Protein AF-A0A940BFM6-F1 (afdb_monomer)

Structure (mmCIF, N/CA/C/O backbone):
data_AF-A0A940BFM6-F1
#
_entry.id   AF-A0A940BFM6-F1
#
loop_
_atom_site.group_PDB
_atom_site.id
_atom_site.type_symbol
_atom_site.label_atom_id
_atom_site.label_alt_id
_atom_site.label_comp_id
_atom_site.label_asym_id
_atom_site.label_entity_id
_atom_site.label_seq_id
_atom_site.pdbx_PDB_ins_code
_atom_site.Cartn_x
_atom_site.Cartn_y
_atom_site.Cartn_z
_atom_site.occupancy
_atom_site.B_iso_or_equiv
_atom_site.auth_seq_id
_atom_site.auth_comp_id
_atom_site.auth_asym_id
_atom_site.auth_atom_id
_atom_site.pdbx_PDB_model_num
ATOM 1 N N . ALA A 1 1 ? -15.497 -1.251 -0.427 1.00 89.69 1 ALA A N 1
ATOM 2 C CA . ALA A 1 1 ? -15.121 -2.661 -0.170 1.00 89.69 1 ALA A CA 1
ATOM 3 C C . ALA A 1 1 ? -14.147 -2.803 1.008 1.00 89.69 1 ALA A C 1
ATOM 5 O O . ALA A 1 1 ? -14.422 -3.601 1.893 1.00 89.69 1 ALA A O 1
ATOM 6 N N . LEU A 1 2 ? -13.069 -2.011 1.075 1.00 96.38 2 LEU A N 1
ATOM 7 C CA . LEU A 1 2 ? -12.003 -2.148 2.085 1.00 96.38 2 LEU A CA 1
ATOM 8 C C . LEU A 1 2 ? -12.487 -2.134 3.543 1.00 96.38 2 LEU A C 1
ATOM 10 O O . LEU A 1 2 ? -12.223 -3.081 4.273 1.00 96.38 2 LEU A O 1
ATOM 14 N N . LEU A 1 3 ? -13.300 -1.151 3.945 1.00 96.50 3 LEU A N 1
ATOM 15 C CA . LEU A 1 3 ? -13.842 -1.093 5.314 1.00 96.50 3 LEU A CA 1
ATOM 16 C C . LEU A 1 3 ? -14.676 -2.326 5.699 1.00 96.50 3 LEU A C 1
ATOM 18 O O . LEU A 1 3 ? -14.750 -2.689 6.869 1.00 96.50 3 LEU A O 1
ATOM 22 N N . TYR A 1 4 ? -15.330 -2.969 4.727 1.00 97.94 4 TYR A N 1
ATOM 23 C CA . TYR A 1 4 ? -16.038 -4.222 4.981 1.00 97.94 4 TYR A CA 1
ATOM 24 C C . TYR A 1 4 ? -15.052 -5.369 5.234 1.00 97.94 4 TYR A C 1
ATOM 26 O O . TYR A 1 4 ? -15.261 -6.129 6.173 1.00 97.94 4 TYR A O 1
ATOM 34 N N . LEU A 1 5 ? -13.979 -5.470 4.442 1.00 97.06 5 LEU A N 1
ATOM 35 C CA . LEU A 1 5 ? -12.943 -6.495 4.613 1.00 97.06 5 LEU A CA 1
ATOM 36 C C . LEU A 1 5 ? -12.216 -6.343 5.952 1.00 97.06 5 LEU A C 1
ATOM 38 O O . LEU A 1 5 ? -12.076 -7.332 6.663 1.00 97.06 5 LEU A O 1
ATOM 42 N N . VAL A 1 6 ? -11.864 -5.110 6.329 1.00 96.94 6 VAL A N 1
ATOM 43 C CA . VAL A 1 6 ? -11.296 -4.774 7.646 1.00 96.94 6 VAL A CA 1
ATOM 44 C C . VAL A 1 6 ? -12.165 -5.330 8.766 1.00 96.94 6 VAL A C 1
ATOM 46 O O . VAL A 1 6 ? -11.691 -6.112 9.580 1.00 96.94 6 VAL A O 1
ATOM 49 N N . ARG A 1 7 ? -13.462 -4.994 8.770 1.00 97.44 7 ARG A N 1
ATOM 50 C CA . ARG A 1 7 ? -14.389 -5.465 9.809 1.00 97.44 7 ARG A CA 1
ATOM 51 C C . ARG A 1 7 ? -14.597 -6.974 9.779 1.00 97.44 7 ARG A C 1
ATOM 53 O O . ARG A 1 7 ? -14.719 -7.593 10.825 1.00 97.44 7 ARG A O 1
ATOM 60 N N . LYS A 1 8 ? -14.684 -7.566 8.587 1.00 98.06 8 LYS A N 1
ATOM 61 C CA . LYS A 1 8 ? -14.921 -9.005 8.422 1.00 98.06 8 LYS A CA 1
ATOM 62 C C . LYS A 1 8 ? -13.761 -9.842 8.962 1.00 98.06 8 LYS A C 1
ATOM 64 O O . LYS A 1 8 ? -13.998 -10.941 9.453 1.00 98.06 8 LYS A O 1
ATOM 69 N N . HIS A 1 9 ? -12.538 -9.342 8.823 1.00 97.38 9 HIS A N 1
ATOM 70 C CA . HIS A 1 9 ? -11.315 -10.056 9.175 1.00 97.38 9 HIS A CA 1
ATOM 71 C C . HIS A 1 9 ? -10.640 -9.523 10.445 1.00 97.38 9 HIS A C 1
ATOM 73 O O . HIS A 1 9 ? -9.542 -9.972 10.753 1.00 97.38 9 HIS A O 1
ATOM 79 N N . ASP A 1 10 ? -11.295 -8.607 11.166 1.00 97.44 10 ASP A N 1
ATOM 80 C CA . ASP A 1 10 ? -10.788 -7.973 12.392 1.00 97.44 10 ASP A CA 1
ATOM 81 C C . ASP A 1 10 ? -9.362 -7.416 12.228 1.00 97.44 10 ASP A C 1
ATOM 83 O O . ASP A 1 10 ? -8.461 -7.644 13.032 1.00 97.44 10 ASP A O 1
ATOM 87 N N . LEU A 1 11 ? -9.139 -6.730 11.104 1.00 96.38 11 LEU A N 1
ATOM 88 C CA . LEU A 1 11 ? -7.844 -6.145 10.775 1.00 96.38 11 LEU A CA 1
ATOM 89 C C . LEU A 1 11 ? -7.727 -4.742 11.370 1.00 96.38 11 LEU A C 1
ATOM 91 O O . LEU A 1 11 ? -8.692 -3.981 11.372 1.00 96.38 11 LEU A O 1
ATOM 95 N N . ASP A 1 12 ? -6.520 -4.367 11.785 1.00 95.94 12 ASP A N 1
ATOM 96 C CA . ASP A 1 12 ? -6.172 -2.975 12.067 1.00 95.94 12 ASP A CA 1
ATOM 97 C C . ASP A 1 12 ? -5.789 -2.276 10.748 1.00 95.94 12 ASP A C 1
ATOM 99 O O . ASP A 1 12 ? -4.774 -2.654 10.149 1.00 95.94 12 ASP A O 1
ATOM 103 N N . PRO A 1 13 ? -6.552 -1.269 10.274 1.00 95.00 13 PRO A N 1
ATOM 104 C CA . PRO A 1 13 ? -6.227 -0.533 9.054 1.00 95.00 13 PRO A CA 1
ATOM 105 C C . PRO A 1 13 ? -4.817 0.055 9.059 1.00 95.00 13 PRO A C 1
ATOM 107 O O . PRO A 1 13 ? -4.160 0.027 8.023 1.00 95.00 13 PRO A O 1
ATOM 110 N N . LYS A 1 14 ? -4.309 0.486 10.223 1.00 94.56 14 LYS A N 1
ATOM 111 C CA . LYS A 1 14 ? -2.965 1.074 10.342 1.00 94.56 14 LYS A CA 1
ATOM 112 C C . LYS A 1 14 ? -1.845 0.074 10.069 1.00 94.56 14 LYS A C 1
ATOM 114 O O . LYS A 1 14 ? -0.718 0.468 9.781 1.00 94.56 14 LYS A O 1
ATOM 119 N N . ARG A 1 15 ? -2.161 -1.221 10.150 1.00 92.56 15 ARG A N 1
ATOM 120 C CA . ARG A 1 15 ? -1.269 -2.345 9.837 1.00 92.56 15 ARG A CA 1
ATOM 121 C C . ARG A 1 15 ? -1.586 -2.987 8.485 1.00 92.56 15 ARG A C 1
ATOM 123 O O . ARG A 1 15 ? -1.073 -4.063 8.188 1.00 92.56 15 ARG A O 1
ATOM 130 N N . CYS A 1 16 ? -2.450 -2.364 7.687 1.00 94.38 16 CYS A N 1
ATOM 131 C CA . CYS A 1 16 ? -2.808 -2.818 6.351 1.00 94.38 16 CYS A CA 1
ATOM 132 C C . CYS A 1 16 ? -2.190 -1.910 5.285 1.00 94.38 16 CYS A C 1
ATOM 134 O O . CYS A 1 16 ? -2.032 -0.704 5.476 1.00 94.38 16 CYS A O 1
ATOM 136 N N . ILE A 1 17 ? -1.925 -2.498 4.120 1.00 94.81 17 ILE A N 1
ATOM 137 C CA . ILE A 1 17 ? -1.545 -1.781 2.906 1.00 94.81 17 ILE A CA 1
ATOM 138 C C . ILE 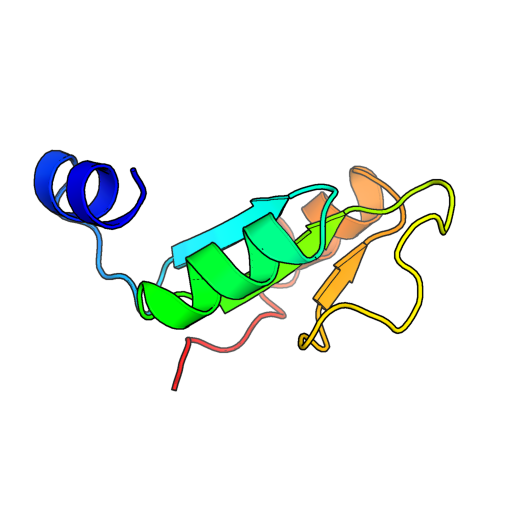A 1 17 ? -2.469 -2.196 1.759 1.00 94.81 17 ILE A C 1
ATOM 140 O O . ILE A 1 17 ? -2.713 -3.384 1.545 1.00 94.81 17 ILE A O 1
ATOM 144 N N . MET A 1 18 ? -3.001 -1.219 1.028 1.00 96.50 18 MET A N 1
ATOM 145 C CA . MET A 1 18 ? -3.709 -1.441 -0.229 1.00 96.50 18 MET A CA 1
ATOM 146 C C . MET A 1 18 ? -2.706 -1.391 -1.379 1.00 96.50 18 MET A C 1
ATOM 148 O O . MET A 1 18 ? -2.065 -0.364 -1.586 1.00 96.50 18 MET A O 1
ATOM 152 N N . VAL A 1 19 ? -2.588 -2.482 -2.132 1.00 95.88 19 VAL A N 1
ATOM 153 C CA . VAL A 1 19 ? -1.769 -2.555 -3.350 1.00 95.88 19 VAL A CA 1
ATOM 154 C C . VAL A 1 19 ? -2.709 -2.601 -4.551 1.00 95.88 19 VAL A C 1
ATOM 156 O O . VAL A 1 19 ? -3.610 -3.441 -4.585 1.00 95.88 19 VAL A O 1
ATOM 159 N N . GLY A 1 20 ? -2.502 -1.726 -5.532 1.00 95.81 20 GLY A N 1
ATOM 160 C CA . GLY A 1 20 ? -3.268 -1.727 -6.779 1.00 95.81 20 GLY A CA 1
ATOM 161 C C . GLY A 1 20 ? -2.504 -1.090 -7.932 1.00 95.81 20 GLY A C 1
ATOM 162 O O . GLY A 1 20 ? -1.478 -0.445 -7.719 1.00 95.81 20 GLY A O 1
ATOM 163 N N . ASP A 1 21 ? -2.992 -1.291 -9.152 1.00 95.94 21 ASP A N 1
ATOM 164 C CA . ASP A 1 21 ? -2.380 -0.798 -10.392 1.00 95.94 21 ASP A CA 1
ATOM 165 C C . ASP A 1 21 ? -2.868 0.598 -10.795 1.00 95.94 21 ASP A C 1
ATOM 167 O O . ASP A 1 21 ? -2.371 1.195 -11.750 1.00 95.94 21 ASP A O 1
ATOM 171 N N . ARG A 1 22 ? -3.840 1.148 -10.060 1.00 96.25 22 ARG A N 1
ATOM 172 C CA . ARG A 1 22 ? -4.429 2.457 -10.342 1.00 96.25 22 ARG A CA 1
ATOM 173 C C . ARG A 1 22 ? -4.268 3.404 -9.168 1.00 96.25 22 ARG A C 1
ATOM 175 O O . ARG A 1 22 ? -4.328 3.015 -8.004 1.00 96.25 22 ARG A O 1
ATOM 182 N N . VAL A 1 23 ? -4.208 4.697 -9.483 1.00 97.06 23 VAL A N 1
ATOM 183 C CA . VAL A 1 23 ? -4.245 5.781 -8.484 1.00 97.06 2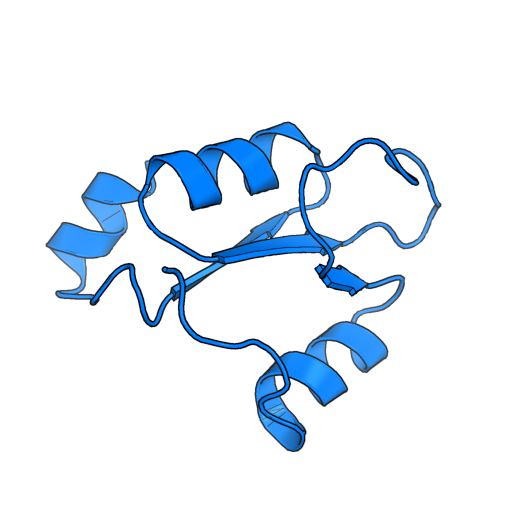3 VAL A CA 1
ATOM 184 C C . VAL A 1 23 ? -5.452 5.644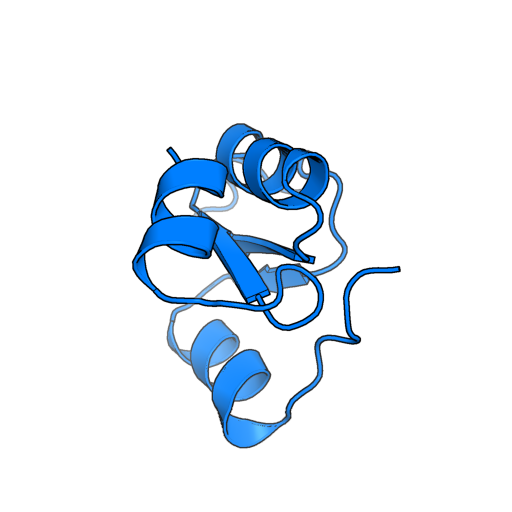 -7.547 1.00 97.06 23 VAL A C 1
ATOM 186 O O . VAL A 1 23 ? -5.313 5.806 -6.338 1.00 97.06 23 VAL A O 1
ATOM 189 N N . LEU A 1 24 ? -6.615 5.261 -8.088 1.00 97.12 24 LEU A N 1
ATOM 190 C CA . LEU A 1 24 ? -7.845 5.093 -7.311 1.00 97.12 24 LEU A CA 1
ATOM 191 C C . 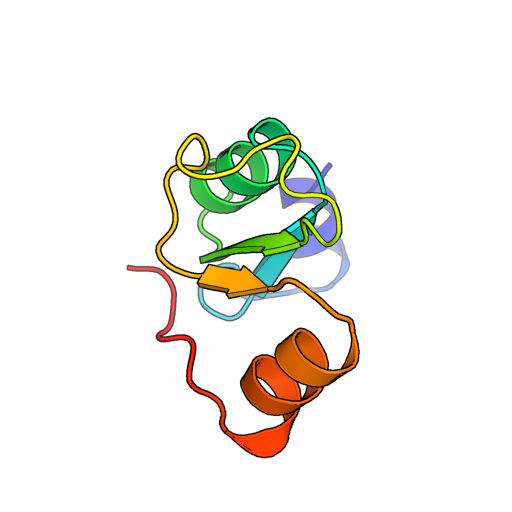LEU A 1 24 ? -7.725 4.012 -6.223 1.00 97.12 24 LEU A C 1
ATOM 193 O O . LEU A 1 24 ? -8.346 4.143 -5.170 1.00 97.12 24 LEU A O 1
ATOM 197 N N . ASP A 1 25 ? -6.937 2.958 -6.448 1.00 97.00 25 ASP A N 1
ATOM 198 C CA . ASP A 1 25 ? -6.732 1.910 -5.445 1.00 97.00 25 ASP A CA 1
ATOM 199 C C . ASP A 1 25 ? -5.924 2.443 -4.260 1.00 97.00 25 ASP A C 1
ATOM 201 O O . ASP A 1 25 ? -6.286 2.218 -3.104 1.00 97.00 25 ASP A O 1
ATOM 205 N N . VAL A 1 26 ? -4.878 3.223 -4.548 1.00 96.88 26 VAL A N 1
ATOM 206 C CA . VAL A 1 26 ? -4.063 3.907 -3.535 1.00 96.88 26 VAL A CA 1
ATOM 207 C C . VAL A 1 26 ? -4.928 4.865 -2.718 1.00 96.88 26 VAL A C 1
ATOM 209 O O . VAL A 1 26 ? -4.943 4.786 -1.491 1.00 96.88 26 VAL A O 1
ATOM 212 N N . GLU A 1 27 ? -5.704 5.724 -3.381 1.00 97.56 27 GLU A N 1
ATOM 213 C CA . GLU A 1 27 ? -6.610 6.666 -2.714 1.00 97.56 27 GLU A CA 1
ATOM 214 C C . GLU A 1 27 ? -7.667 5.951 -1.867 1.00 97.56 27 GLU A C 1
ATOM 216 O O . GLU A 1 27 ? -7.974 6.384 -0.756 1.00 97.56 27 GLU A O 1
ATOM 221 N N . ALA A 1 28 ? -8.221 4.837 -2.353 1.00 97.69 28 ALA A N 1
ATOM 222 C CA . ALA A 1 28 ? -9.172 4.038 -1.590 1.00 97.69 28 ALA A CA 1
ATOM 223 C C . ALA A 1 28 ? -8.539 3.456 -0.315 1.00 97.69 28 ALA A C 1
ATOM 225 O O . ALA A 1 28 ? -9.197 3.453 0.728 1.00 97.69 28 ALA A O 1
ATOM 226 N N . GLY A 1 29 ? -7.286 2.994 -0.387 1.00 97.00 29 GLY A N 1
ATOM 227 C CA . GLY A 1 29 ? -6.506 2.542 0.768 1.00 97.00 29 GLY A CA 1
ATOM 228 C C . GLY A 1 29 ? -6.308 3.644 1.804 1.00 97.00 29 GLY A C 1
ATOM 229 O O . GLY A 1 29 ? -6.700 3.480 2.960 1.00 97.00 29 GLY A O 1
ATOM 230 N N . LEU A 1 30 ? -5.797 4.796 1.364 1.00 96.69 30 LEU A N 1
ATOM 231 C CA . LEU A 1 30 ? -5.573 5.964 2.222 1.00 96.69 30 LEU A CA 1
ATOM 232 C C . LEU A 1 30 ? -6.873 6.429 2.895 1.00 96.69 30 LEU A C 1
ATOM 234 O O . LEU A 1 30 ? -6.927 6.595 4.111 1.00 96.69 30 LEU A O 1
ATOM 238 N N . ASN A 1 31 ? -7.965 6.538 2.133 1.00 96.94 31 ASN A N 1
ATOM 239 C CA . ASN A 1 31 ? -9.282 6.916 2.659 1.00 96.94 31 ASN A CA 1
ATOM 240 C C . ASN A 1 31 ? -9.865 5.887 3.645 1.00 96.94 31 ASN A C 1
ATOM 242 O O . ASN A 1 31 ? -10.749 6.220 4.436 1.00 96.94 31 ASN A O 1
ATOM 246 N N . ALA A 1 32 ? -9.403 4.634 3.602 1.00 97.00 32 ALA A N 1
ATOM 247 C CA . ALA A 1 32 ? -9.774 3.592 4.556 1.00 97.00 32 ALA A CA 1
ATOM 248 C C . ALA A 1 32 ? -8.878 3.565 5.811 1.00 97.00 32 ALA A C 1
ATOM 250 O O . ALA A 1 32 ? -9.095 2.712 6.673 1.00 97.00 32 ALA A O 1
ATOM 251 N N . GLY A 1 33 ? -7.906 4.479 5.925 1.00 96.00 33 GLY A N 1
ATOM 252 C CA . GLY A 1 33 ? -6.940 4.532 7.026 1.00 96.00 33 GLY A CA 1
ATOM 253 C C . GLY A 1 33 ? -5.810 3.506 6.905 1.00 96.00 33 GLY A C 1
ATOM 254 O O . GLY A 1 33 ? -5.257 3.098 7.921 1.00 96.00 33 GLY A O 1
ATOM 255 N N . MET A 1 34 ? -5.521 3.048 5.683 1.00 96.19 34 MET A N 1
ATOM 256 C CA . MET A 1 34 ? -4.432 2.121 5.361 1.00 96.19 34 MET A CA 1
ATOM 257 C C . MET A 1 34 ? -3.282 2.857 4.673 1.00 96.19 34 MET A C 1
ATOM 259 O O . MET A 1 34 ? -3.478 3.934 4.112 1.00 96.19 34 MET A O 1
ATOM 263 N N . CYS A 1 35 ? -2.110 2.226 4.601 1.00 95.69 35 CYS A N 1
ATOM 264 C CA . CYS A 1 35 ? -1.109 2.623 3.613 1.00 95.69 35 CYS A CA 1
ATOM 265 C C . CYS A 1 35 ? -1.613 2.293 2.197 1.00 95.69 35 CYS A C 1
ATOM 267 O O . CYS A 1 35 ? -2.414 1.375 2.003 1.00 95.69 35 CYS A O 1
ATOM 269 N N . GLY A 1 36 ? -1.127 3.016 1.191 1.00 95.25 36 GLY A N 1
ATOM 270 C CA . GLY A 1 36 ? -1.415 2.740 -0.217 1.00 95.25 36 GLY A CA 1
ATOM 271 C C . GLY A 1 36 ? -0.124 2.545 -1.000 1.00 95.25 36 GLY A C 1
ATOM 272 O O . GLY A 1 36 ? 0.817 3.304 -0.805 1.00 95.25 36 GLY A O 1
ATOM 273 N N . ALA A 1 37 ? -0.068 1.559 -1.886 1.00 95.44 37 ALA A N 1
ATOM 274 C CA . ALA A 1 37 ? 1.069 1.288 -2.754 1.00 95.44 37 ALA A CA 1
ATOM 275 C C . ALA A 1 37 ? 0.613 1.106 -4.199 1.00 95.44 37 ALA A C 1
ATOM 277 O O . ALA A 1 37 ? -0.344 0.379 -4.475 1.00 95.44 37 ALA A O 1
ATOM 278 N N . LEU A 1 38 ? 1.323 1.761 -5.115 1.00 96.81 38 LEU A N 1
ATOM 279 C CA . LEU A 1 38 ? 1.093 1.632 -6.545 1.00 96.81 38 LEU A CA 1
ATOM 280 C C . LEU A 1 38 ? 1.974 0.510 -7.101 1.00 96.81 38 LEU A C 1
ATOM 282 O O . LEU A 1 38 ? 3.196 0.538 -6.958 1.00 96.81 38 LEU A O 1
ATOM 286 N N . PHE A 1 39 ? 1.355 -0.459 -7.758 1.00 96.81 39 PHE A N 1
ATOM 287 C CA . PHE A 1 39 ? 2.038 -1.477 -8.541 1.00 96.81 39 PHE A CA 1
ATOM 288 C C . PHE A 1 39 ? 1.891 -1.144 -10.027 1.00 96.81 39 PHE A C 1
ATOM 290 O O . PHE A 1 39 ? 0.839 -1.372 -10.613 1.00 96.81 39 PHE A O 1
ATOM 297 N N . ASP A 1 40 ? 2.936 -0.583 -10.630 1.00 95.62 40 ASP A N 1
ATOM 298 C CA . ASP A 1 40 ? 2.877 -0.027 -11.986 1.00 95.62 40 ASP A CA 1
ATOM 299 C C . ASP A 1 40 ? 4.111 -0.450 -12.796 1.00 95.62 40 ASP A C 1
ATOM 301 O O . ASP A 1 40 ? 5.072 0.312 -12.917 1.00 95.62 40 ASP A O 1
ATOM 305 N N . PRO A 1 41 ? 4.135 -1.694 -13.309 1.00 95.12 41 PRO A N 1
ATOM 306 C CA . PRO A 1 41 ? 5.279 -2.221 -14.052 1.00 95.12 41 PRO A CA 1
ATOM 307 C C . PRO A 1 41 ? 5.524 -1.513 -15.391 1.00 95.12 41 PRO A C 1
ATOM 309 O O . PRO A 1 41 ? 6.646 -1.528 -15.893 1.00 95.12 41 PRO A O 1
ATOM 312 N N . ASP A 1 42 ? 4.487 -0.884 -15.945 1.00 95.44 42 ASP A N 1
ATOM 313 C CA . ASP A 1 42 ? 4.488 -0.280 -17.278 1.00 95.44 42 ASP A CA 1
ATOM 314 C C . ASP A 1 42 ? 4.460 1.266 -17.236 1.00 95.44 42 ASP A C 1
ATOM 316 O O . ASP A 1 42 ? 4.308 1.909 -18.275 1.00 95.44 42 ASP A O 1
ATOM 320 N N . ASP A 1 43 ? 4.627 1.876 -16.053 1.00 92.88 43 ASP A N 1
ATOM 321 C CA . ASP A 1 43 ? 4.642 3.333 -15.831 1.00 92.88 43 ASP A CA 1
ATOM 322 C C . ASP A 1 43 ? 3.351 4.081 -16.276 1.00 92.88 43 ASP A C 1
ATOM 324 O O . ASP A 1 43 ? 3.387 5.281 -16.575 1.00 92.88 43 ASP A O 1
ATOM 328 N N . PHE A 1 44 ? 2.183 3.428 -16.301 1.00 93.06 44 PHE A N 1
ATOM 329 C CA . PHE A 1 44 ? 0.908 4.055 -16.693 1.00 93.06 44 PHE A CA 1
ATOM 330 C C . PHE A 1 44 ? 0.457 5.180 -15.746 1.00 93.06 44 PHE A C 1
ATOM 332 O O . PHE A 1 44 ? -0.159 6.161 -16.175 1.00 93.06 44 PHE A O 1
ATOM 339 N N . CYS A 1 45 ? 0.752 5.038 -14.457 1.00 90.25 45 CYS A N 1
ATOM 340 C CA . CYS A 1 45 ? 0.339 5.924 -13.370 1.00 90.25 45 CYS A CA 1
ATOM 341 C C . CYS A 1 45 ? 1.532 6.660 -12.728 1.00 90.25 45 CYS A C 1
ATOM 343 O O . CYS A 1 45 ? 1.376 7.289 -11.673 1.00 90.25 45 CYS A O 1
ATOM 345 N N . LYS A 1 46 ? 2.718 6.607 -13.351 1.00 86.19 46 LYS A N 1
ATOM 346 C CA . LYS A 1 46 ? 3.970 7.167 -12.825 1.00 86.19 46 LYS A CA 1
ATOM 347 C C . LYS A 1 46 ? 3.798 8.613 -12.349 1.00 86.19 46 LYS A C 1
ATOM 349 O O . LYS A 1 46 ? 3.423 9.502 -13.114 1.00 86.19 46 LYS A O 1
ATOM 354 N N . GLY A 1 47 ? 4.095 8.849 -11.071 1.00 87.25 47 GLY A N 1
ATOM 355 C CA . GLY A 1 47 ? 4.046 10.180 -10.450 1.00 87.25 47 GLY A CA 1
ATOM 356 C C . GLY A 1 47 ? 2.644 10.738 -10.174 1.00 87.25 47 GLY A C 1
ATOM 357 O O . GLY A 1 47 ? 2.536 11.892 -9.769 1.00 87.25 47 GLY A O 1
ATOM 358 N N . GLN A 1 48 ? 1.583 9.953 -10.378 1.00 92.94 48 GLN A N 1
ATOM 359 C CA . GLN A 1 48 ? 0.201 10.395 -10.157 1.00 92.94 48 GLN A CA 1
ATOM 360 C C . GLN A 1 48 ? -0.355 9.946 -8.801 1.00 92.94 48 GLN A C 1
ATOM 362 O O . GLN A 1 48 ? -1.218 10.615 -8.239 1.00 92.94 48 GLN A O 1
ATOM 367 N N . ALA A 1 49 ? 0.117 8.813 -8.272 1.00 93.31 49 ALA A N 1
ATOM 368 C CA . ALA A 1 49 ? -0.395 8.275 -7.019 1.00 93.31 49 ALA A CA 1
ATOM 369 C C . ALA A 1 49 ? 0.117 9.073 -5.801 1.00 93.31 49 ALA A C 1
ATOM 371 O O . ALA A 1 49 ? 1.319 9.342 -5.716 1.00 93.31 49 ALA A O 1
ATOM 372 N N . PRO A 1 50 ? -0.749 9.402 -4.823 1.00 94.62 50 PRO A N 1
ATOM 373 C CA . PRO A 1 50 ? -0.380 10.141 -3.615 1.00 94.62 50 PRO A CA 1
ATOM 374 C C . PRO A 1 50 ? 0.298 9.225 -2.580 1.00 94.62 50 PRO A C 1
ATOM 376 O O . PRO A 1 50 ? -0.126 9.129 -1.433 1.00 94.62 50 PRO A O 1
ATOM 379 N N . THR A 1 51 ? 1.338 8.504 -2.996 1.00 92.44 51 THR A N 1
ATOM 380 C CA . THR A 1 51 ? 2.094 7.582 -2.146 1.00 92.44 51 THR A CA 1
ATOM 381 C C . THR A 1 51 ? 3.573 7.548 -2.535 1.00 92.44 51 THR A C 1
ATOM 383 O O . THR A 1 51 ? 3.894 7.600 -3.729 1.00 92.44 51 THR A O 1
ATOM 386 N N . PRO A 1 52 ? 4.491 7.423 -1.558 1.00 90.25 52 PRO A N 1
ATOM 387 C CA . PRO A 1 52 ? 5.896 7.148 -1.837 1.00 90.25 52 PRO A CA 1
ATOM 388 C C . PRO A 1 52 ? 6.155 5.684 -2.238 1.00 90.25 52 PRO A C 1
ATOM 390 O O . PRO A 1 52 ? 7.236 5.386 -2.740 1.00 90.25 52 PRO A O 1
ATOM 393 N N . TYR A 1 53 ? 5.200 4.767 -2.033 1.00 92.81 53 TYR A N 1
ATOM 394 C CA . TYR A 1 53 ? 5.380 3.336 -2.304 1.00 92.81 53 TYR A CA 1
ATOM 395 C C . TYR A 1 53 ? 4.957 2.999 -3.732 1.00 92.81 53 TYR A C 1
ATOM 397 O O . TYR A 1 53 ? 3.767 2.876 -4.031 1.00 92.81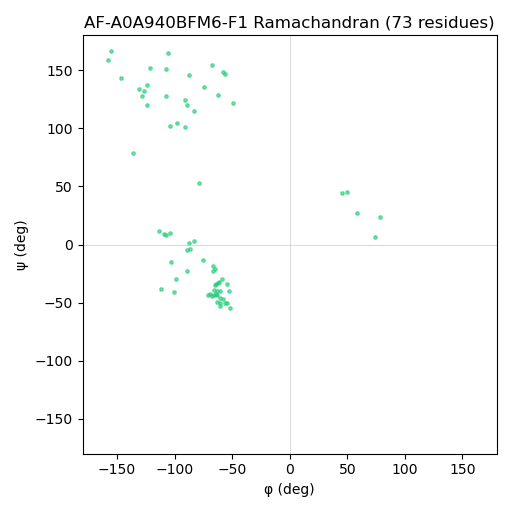 53 TYR A O 1
ATOM 405 N N . GLN A 1 54 ? 5.943 2.860 -4.617 1.00 93.12 54 GLN A N 1
ATOM 406 C CA . GLN A 1 54 ? 5.740 2.506 -6.020 1.00 93.12 54 GLN A CA 1
ATOM 407 C C . GLN A 1 54 ? 6.632 1.325 -6.385 1.00 93.12 54 GLN A C 1
ATOM 409 O O . GLN A 1 54 ? 7.843 1.358 -6.159 1.00 93.12 54 GLN A O 1
ATOM 414 N N . TYR A 1 55 ? 6.030 0.284 -6.951 1.00 94.38 55 TYR A N 1
ATOM 415 C CA . TYR A 1 55 ? 6.703 -0.975 -7.236 1.00 94.38 55 TYR A CA 1
ATOM 416 C C . TYR A 1 55 ? 6.569 -1.326 -8.723 1.00 94.38 55 TYR A C 1
ATOM 418 O O . TYR A 1 55 ? 5.449 -1.508 -9.199 1.00 94.38 55 TYR A O 1
ATOM 426 N N . PRO A 1 56 ? 7.690 -1.462 -9.457 1.00 94.69 56 PRO A N 1
ATOM 427 C CA . PRO A 1 56 ? 7.676 -1.774 -10.887 1.00 94.69 56 PRO A CA 1
ATOM 428 C C . PRO A 1 56 ? 7.623 -3.283 -11.172 1.00 94.69 56 PRO A C 1
ATOM 430 O O . PRO A 1 56 ? 7.614 -3.708 -12.322 1.00 94.69 56 PRO A O 1
ATOM 433 N N . SER A 1 57 ? 7.677 -4.133 -10.144 1.00 95.62 57 SER A N 1
ATOM 434 C CA . SER A 1 57 ? 7.664 -5.586 -10.309 1.00 95.62 57 SER A CA 1
ATOM 435 C C . SER A 1 57 ? 7.206 -6.293 -9.037 1.00 95.62 57 SER A C 1
ATOM 437 O O . SER A 1 57 ? 7.267 -5.742 -7.935 1.00 95.62 57 SER A O 1
ATOM 439 N N . MET A 1 58 ? 6.747 -7.536 -9.198 1.00 94.25 58 MET A N 1
ATOM 440 C CA . MET A 1 58 ? 6.377 -8.388 -8.067 1.00 94.25 58 MET A CA 1
ATOM 441 C C . MET A 1 58 ? 7.574 -8.679 -7.160 1.00 94.25 58 MET A C 1
ATOM 443 O O . MET A 1 58 ? 7.400 -8.774 -5.950 1.00 94.25 58 MET A O 1
ATOM 447 N N . ASP A 1 59 ? 8.784 -8.770 -7.720 1.00 95.81 59 ASP A N 1
ATOM 448 C CA . ASP A 1 59 ? 10.005 -8.973 -6.935 1.00 95.81 59 ASP A CA 1
ATOM 449 C C . ASP A 1 59 ? 10.310 -7.766 -6.045 1.00 95.81 59 ASP A C 1
ATOM 451 O O . ASP A 1 59 ? 10.604 -7.942 -4.864 1.00 95.81 59 ASP A O 1
ATOM 455 N N . ALA A 1 60 ? 10.169 -6.544 -6.575 1.00 93.56 60 ALA A N 1
ATOM 456 C CA . ALA A 1 60 ? 10.348 -5.320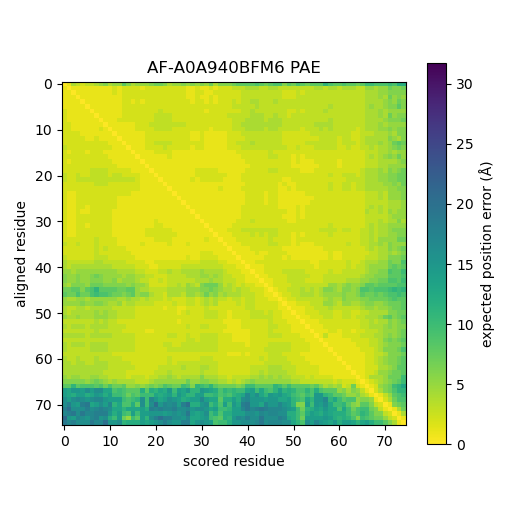 -5.796 1.00 93.56 60 ALA A CA 1
ATOM 457 C C . ALA A 1 60 ? 9.291 -5.198 -4.686 1.00 93.56 60 ALA A C 1
ATOM 459 O O . ALA A 1 60 ? 9.622 -4.874 -3.547 1.00 93.56 60 ALA A O 1
ATOM 460 N N . LEU A 1 61 ? 8.031 -5.514 -5.007 1.00 93.25 61 LEU A N 1
ATOM 461 C CA . LEU A 1 61 ? 6.933 -5.544 -4.040 1.00 93.25 61 LEU A CA 1
ATOM 462 C C . LEU A 1 61 ? 7.195 -6.573 -2.924 1.00 93.25 61 LEU A C 1
ATOM 464 O O . LEU A 1 61 ? 7.025 -6.268 -1.746 1.00 93.25 61 LEU A O 1
ATOM 468 N N . ARG A 1 62 ? 7.633 -7.787 -3.284 1.00 93.25 62 ARG A N 1
ATOM 469 C CA . ARG A 1 62 ? 7.937 -8.876 -2.343 1.00 93.25 62 ARG A CA 1
ATOM 470 C C . ARG A 1 62 ? 9.084 -8.505 -1.407 1.00 93.25 62 ARG A C 1
ATOM 472 O O . ARG A 1 62 ? 8.939 -8.678 -0.201 1.00 93.25 62 ARG A O 1
ATOM 479 N N . LEU A 1 63 ? 10.193 -8.004 -1.953 1.00 91.38 63 LEU A N 1
ATOM 480 C CA . LEU A 1 63 ? 11.358 -7.576 -1.175 1.00 91.38 63 LEU A CA 1
ATOM 481 C C . LEU A 1 63 ? 10.943 -6.525 -0.134 1.00 91.38 63 LEU A C 1
ATOM 483 O O . LEU A 1 63 ? 11.179 -6.706 1.058 1.00 91.38 63 LEU A O 1
ATOM 487 N N . ALA A 1 64 ? 10.221 -5.488 -0.563 1.00 90.88 64 ALA A N 1
ATOM 488 C CA . ALA A 1 64 ? 9.829 -4.396 0.319 1.00 90.88 64 ALA A CA 1
ATOM 489 C C . ALA A 1 64 ? 8.819 -4.802 1.407 1.00 90.88 64 ALA A C 1
ATOM 491 O O . ALA A 1 64 ? 8.976 -4.409 2.560 1.00 90.88 64 ALA A O 1
ATOM 492 N N . L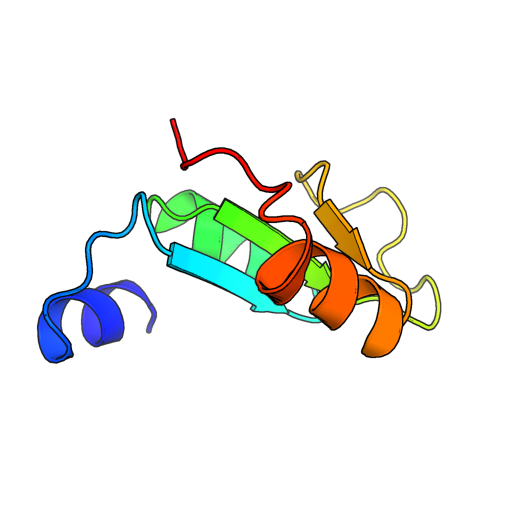EU A 1 65 ? 7.783 -5.576 1.054 1.00 88.19 65 LEU A N 1
ATOM 493 C CA . LEU A 1 65 ? 6.675 -5.881 1.971 1.00 88.19 65 LEU A CA 1
ATOM 494 C C . LEU A 1 65 ? 6.889 -7.126 2.836 1.00 88.19 65 LEU A C 1
ATOM 496 O O . LEU A 1 65 ? 6.225 -7.268 3.859 1.00 88.19 65 LEU A O 1
ATOM 500 N N . VAL A 1 66 ? 7.746 -8.058 2.416 1.00 87.06 66 VAL A N 1
ATOM 501 C CA . VAL A 1 66 ? 7.926 -9.346 3.109 1.00 87.06 66 VAL A CA 1
ATOM 502 C C . VAL A 1 66 ? 9.297 -9.452 3.760 1.00 87.06 66 VAL A C 1
ATOM 504 O O . VAL A 1 66 ? 9.407 -10.032 4.837 1.00 87.06 66 VAL A O 1
ATOM 507 N N . GLU A 1 67 ? 10.341 -8.938 3.110 1.00 83.50 67 GLU A N 1
ATOM 508 C CA . GLU A 1 67 ? 11.721 -9.152 3.561 1.00 83.50 67 GLU A CA 1
ATOM 509 C C . GLU A 1 67 ? 12.276 -7.954 4.331 1.00 83.50 67 GLU A C 1
ATOM 511 O O . GLU A 1 67 ? 12.946 -8.152 5.343 1.00 83.50 67 GLU A O 1
ATOM 516 N N . GLU A 1 68 ? 11.994 -6.730 3.882 1.00 79.38 68 GLU A N 1
ATOM 517 C CA . GLU A 1 68 ? 12.605 -5.523 4.451 1.00 79.38 68 GLU A CA 1
ATOM 518 C C . GLU A 1 68 ? 11.686 -4.727 5.399 1.00 79.38 68 GLU A C 1
ATOM 520 O O . GLU A 1 68 ? 12.191 -3.887 6.140 1.00 79.38 68 GLU A O 1
ATOM 525 N N . ASP A 1 69 ? 10.370 -4.981 5.396 1.00 74.12 69 ASP A N 1
ATOM 526 C CA . ASP A 1 69 ? 9.347 -4.256 6.185 1.00 74.12 69 ASP A CA 1
ATOM 527 C C . ASP A 1 69 ? 9.517 -2.721 6.119 1.00 74.12 69 ASP A C 1
ATOM 529 O O . ASP A 1 69 ? 9.490 -1.996 7.113 1.00 74.12 69 ASP A O 1
ATOM 533 N N . THR A 1 70 ? 9.767 -2.210 4.910 1.00 69.06 70 THR A N 1
ATOM 534 C CA . THR A 1 70 ? 10.161 -0.806 4.678 1.00 69.06 70 THR A CA 1
ATOM 535 C C . THR A 1 70 ? 8.985 0.166 4.614 1.00 69.06 70 THR A C 1
ATOM 537 O O . THR A 1 70 ? 9.182 1.362 4.379 1.00 69.06 70 THR A O 1
ATOM 540 N N . VAL A 1 71 ? 7.757 -0.310 4.836 1.00 67.00 71 VAL A N 1
ATOM 541 C CA . VAL A 1 71 ? 6.548 0.517 4.824 1.00 67.00 71 VAL A CA 1
ATOM 542 C C . VAL A 1 71 ? 6.175 0.890 6.264 1.00 67.00 71 VAL A C 1
ATOM 544 O O . VAL A 1 71 ? 5.648 0.044 6.984 1.00 67.00 71 VAL A O 1
ATOM 547 N N . PRO A 1 72 ? 6.414 2.136 6.722 1.00 60.47 72 PRO A N 1
ATOM 548 C CA . PRO A 1 72 ? 5.902 2.593 8.007 1.00 60.47 72 PRO A CA 1
ATOM 549 C C . PRO A 1 72 ? 4.374 2.477 8.076 1.00 60.47 72 PRO A C 1
ATOM 551 O O . PRO A 1 72 ? 3.671 2.607 7.072 1.00 60.47 72 PRO A O 1
ATOM 554 N N . ALA A 1 73 ? 3.874 2.225 9.288 1.00 60.72 73 ALA A N 1
ATOM 555 C CA . ALA A 1 73 ? 2.447 2.164 9.584 1.00 60.72 73 ALA A CA 1
ATOM 556 C C . ALA A 1 73 ? 1.736 3.463 9.169 1.00 60.72 73 ALA A C 1
ATOM 558 O O . ALA A 1 73 ? 2.316 4.546 9.268 1.00 60.72 73 ALA A O 1
ATOM 559 N N . ALA A 1 74 ? 0.478 3.352 8.736 1.00 60.56 74 ALA A N 1
ATOM 560 C CA . ALA A 1 74 ? -0.314 4.515 8.339 1.00 60.56 74 ALA A CA 1
ATOM 561 C C . ALA A 1 74 ? -0.508 5.468 9.538 1.00 60.56 74 ALA A C 1
ATOM 563 O O . ALA A 1 74 ? -0.922 5.021 10.617 1.00 60.56 74 ALA A O 1
ATOM 564 N N . GLU A 1 75 ? -0.203 6.760 9.355 1.00 53.12 75 GLU A N 1
ATOM 565 C CA . GLU A 1 75 ? -0.397 7.808 10.377 1.00 53.12 75 GLU A CA 1
ATOM 566 C C . GLU A 1 75 ? -1.882 8.018 10.720 1.00 53.12 75 GLU A C 1
ATOM 568 O O . GLU A 1 75 ? -2.712 8.187 9.800 1.00 53.12 75 GLU A O 1
#

Mean predicted aligned error: 3.75 Å

Nearest PDB structures (foldseek):
  2nyv-assembly1_A  TM=7.112E-01  e=2.224E-02  Aquifex aeolicus
  8wbo-assembly1_A-2  TM=8.162E-01  e=2.620E-01  Rhodococcus opacus
  1zrm-assembly1_A  TM=8.011E-01  e=3.005E-01  Pseudomonas sp. YL
  4dcc-assembly1_A  TM=8.364E-01  e=5.198E-01  Bacteroides thetaiotaomicron
  4dfd-assembly2_B  TM=8.146E-01  e=7.322E-01  Bacteroides thetaiotaomicron

Sequence (75 aa):
ALLYLVRKHDLDPKRCIMVGDRVLDVEAGLNAGMCGALFDPDDFCKGQAPTPYQYPSMDALRLALVEEDTVPAAE

Secondary structure (DSSP, 8-state):
-HHHHHHHHT--GGG-EEEESSH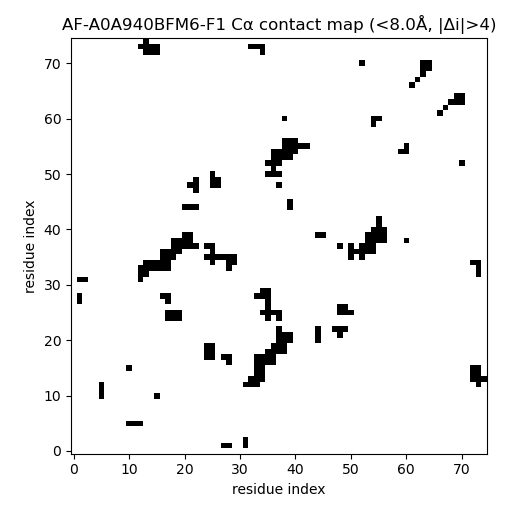HHHHHHHHTTSEEEEE-TT-TTTTTSS-S-EESSHHHHHIIIIIS---PPP-

Foldseek 3Di:
DVLVVCVVVVHDLLPDEFEDQDLVSQVVSVVSQHHYAHAHLPCPCPPPHPHPHYHNDPVRVCCCVPPVVVDHGRD

Radius of gyratio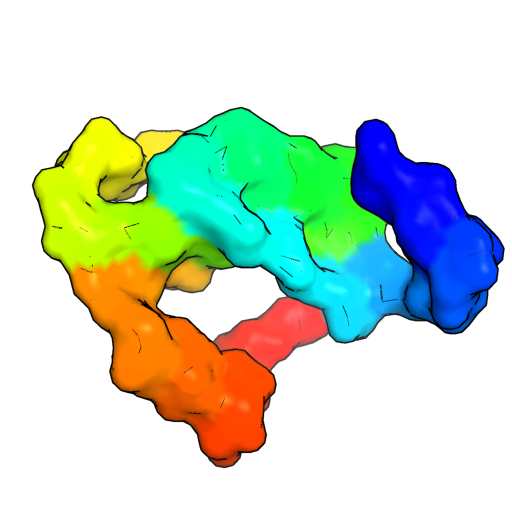n: 12.03 Å; Cα contacts (8 Å, |Δi|>4): 125; chains: 1; bounding box: 29×20×30 Å

pLDDT: mean 91.43, std 9.75, range [53.12, 98.06]

Solvent-accessible surface area (backbone atoms only — not comparable to full-atom values): 4303 Å² total; per-residue (Å²): 112,66,70,56,53,33,64,76,67,73,52,60,39,39,81,36,71,28,75,26,70,43,50,68,42,22,52,52,17,44,77,58,47,17,28,31,24,40,44,38,68,81,56,86,53,68,92,67,44,100,50,92,46,71,26,61,40,72,67,55,43,45,44,39,70,72,72,63,63,72,70,77,65,38,131